Protein AF-A0A9E5D851-F1 (afdb_monomer_lite)

Radius of gyration: 14.8 Å; chains: 1; bounding box: 32×25×40 Å

pLDDT: mean 88.27, std 14.14, range [40.59, 98.06]

Structure (mmCIF, N/CA/C/O backbone):
data_AF-A0A9E5D851-F1
#
_entry.id   AF-A0A9E5D851-F1
#
loop_
_atom_site.group_PDB
_atom_site.id
_atom_site.type_symbol
_atom_site.label_atom_id
_atom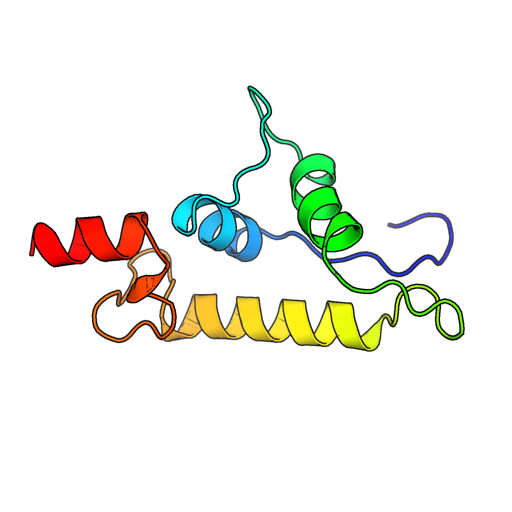_site.label_alt_id
_atom_site.label_comp_id
_atom_site.label_asym_id
_atom_site.label_entity_id
_atom_site.label_seq_id
_atom_site.pdbx_PDB_ins_code
_atom_site.Cartn_x
_atom_site.Cartn_y
_atom_site.Cartn_z
_atom_site.occupancy
_atom_site.B_iso_or_equiv
_atom_site.auth_seq_id
_atom_site.auth_comp_id
_atom_site.auth_asym_id
_atom_site.auth_atom_id
_atom_site.pdbx_PDB_model_num
ATOM 1 N N . VAL A 1 1 ? -7.212 12.020 14.483 1.00 45.44 1 VAL A N 1
ATOM 2 C CA . VAL A 1 1 ? -7.217 11.179 15.702 1.00 45.44 1 VAL A CA 1
ATOM 3 C C . VAL A 1 1 ? -8.519 10.409 15.683 1.00 45.44 1 VAL A C 1
ATOM 5 O O . VAL A 1 1 ? -9.563 11.046 15.607 1.00 45.44 1 VAL A O 1
ATOM 8 N N . TYR A 1 2 ? -8.447 9.083 15.577 1.00 43.38 2 TYR A N 1
ATOM 9 C CA . TYR A 1 2 ? -9.607 8.217 15.373 1.00 43.38 2 TYR A CA 1
ATOM 10 C C . TYR A 1 2 ? -10.546 8.309 16.578 1.00 43.38 2 TYR A C 1
ATOM 12 O O . TYR A 1 2 ? -10.230 7.839 17.669 1.00 43.38 2 TYR A O 1
ATOM 20 N N . ALA A 1 3 ? -11.680 8.980 16.391 1.00 40.59 3 ALA A N 1
ATOM 21 C CA . ALA A 1 3 ? -12.759 8.973 17.359 1.00 40.59 3 ALA A CA 1
ATOM 22 C C . ALA A 1 3 ? -13.409 7.582 17.322 1.00 40.59 3 ALA A C 1
ATOM 24 O O . ALA A 1 3 ? -13.823 7.139 16.255 1.00 40.59 3 ALA A O 1
ATOM 25 N N . ALA A 1 4 ? -13.491 6.933 18.487 1.00 54.56 4 ALA A N 1
ATOM 26 C CA . ALA A 1 4 ? -14.140 5.644 18.748 1.00 54.56 4 ALA A CA 1
ATOM 27 C C . ALA A 1 4 ? -13.283 4.371 18.642 1.00 54.56 4 ALA A C 1
ATOM 29 O O . ALA A 1 4 ? -13.770 3.406 18.081 1.00 54.56 4 ALA A O 1
ATOM 30 N N . GLY A 1 5 ? -12.062 4.334 19.203 1.00 57.31 5 GLY A N 1
ATOM 31 C CA . GLY A 1 5 ? -11.447 3.120 19.800 1.00 57.31 5 GLY A CA 1
ATOM 32 C C . GLY A 1 5 ? -11.377 1.824 18.971 1.00 57.31 5 GLY A C 1
ATOM 33 O O . GLY A 1 5 ? -11.060 0.778 19.528 1.00 57.31 5 GLY A O 1
ATOM 34 N N . LYS A 1 6 ? -11.688 1.879 17.675 1.00 67.44 6 LYS A N 1
ATOM 35 C CA . LYS A 1 6 ? -11.758 0.749 16.761 1.00 67.44 6 LYS A CA 1
ATOM 36 C C . LYS A 1 6 ? -10.418 0.607 16.047 1.00 67.44 6 LYS A C 1
ATOM 38 O O . LYS A 1 6 ? -9.910 1.606 15.517 1.00 67.44 6 LYS A O 1
ATOM 43 N N . PRO A 1 7 ? -9.841 -0.596 16.019 1.00 75.00 7 PRO A N 1
ATOM 44 C CA . PRO A 1 7 ? -8.569 -0.843 15.358 1.00 75.00 7 PRO A CA 1
ATOM 45 C C . PRO A 1 7 ? -8.646 -0.453 13.878 1.00 75.00 7 PRO A C 1
ATOM 47 O O . PRO A 1 7 ? -9.608 -0.748 13.177 1.00 75.00 7 PRO A O 1
ATOM 50 N N . SER A 1 8 ? -7.658 0.299 13.399 1.00 84.00 8 SER A N 1
ATOM 51 C CA . SER A 1 8 ? -7.673 0.878 12.052 1.00 84.00 8 SER A CA 1
ATOM 52 C C . SER A 1 8 ? -6.321 0.679 11.387 1.00 84.00 8 SER A C 1
ATOM 54 O O . SER A 1 8 ? -5.297 1.038 11.965 1.00 84.00 8 SER A O 1
ATOM 56 N N . PHE A 1 9 ? -6.310 0.132 10.170 1.00 90.19 9 PHE A N 1
ATOM 57 C CA . PHE A 1 9 ? -5.072 -0.089 9.437 1.00 90.19 9 PHE A CA 1
ATOM 58 C C . PHE A 1 9 ? -4.503 1.249 8.957 1.00 90.19 9 PHE A C 1
ATOM 60 O O . PHE A 1 9 ? -5.218 2.068 8.373 1.00 90.19 9 PHE A O 1
ATOM 67 N N . VAL A 1 10 ? -3.221 1.501 9.217 1.00 92.62 10 VAL A N 1
ATOM 68 C CA . VAL A 1 10 ? -2.589 2.785 8.899 1.00 92.62 10 VAL A CA 1
ATOM 69 C C . VAL A 1 10 ? -2.154 2.823 7.434 1.00 92.62 10 VAL A C 1
ATOM 71 O O . VAL A 1 10 ? -1.329 2.028 6.984 1.00 92.62 10 VAL A O 1
ATOM 74 N N . ILE A 1 11 ? -2.669 3.814 6.703 1.00 95.81 11 ILE A N 1
ATOM 75 C CA . ILE A 1 11 ? -2.256 4.124 5.332 1.00 95.81 11 ILE A CA 1
ATOM 76 C C . ILE A 1 11 ? -1.304 5.317 5.326 1.00 95.81 11 ILE A C 1
ATOM 78 O O . ILE A 1 11 ? -1.727 6.456 5.510 1.00 95.81 11 ILE A O 1
ATOM 82 N N . ASP A 1 12 ? -0.031 5.100 5.032 1.00 94.94 12 ASP A N 1
ATOM 83 C CA . ASP A 1 12 ? 0.902 6.195 4.772 1.00 94.94 12 ASP A CA 1
ATOM 84 C C . ASP A 1 12 ? 1.359 6.227 3.309 1.00 94.94 12 ASP A C 1
ATOM 86 O O . ASP A 1 12 ? 0.803 5.576 2.419 1.00 94.94 12 ASP A O 1
ATOM 90 N N . THR A 1 13 ? 2.370 7.050 3.046 1.00 95.12 13 THR A N 1
ATOM 91 C CA . THR A 1 13 ? 2.917 7.263 1.711 1.00 95.12 13 THR A CA 1
ATOM 92 C C . THR A 1 13 ? 3.556 6.005 1.121 1.00 95.12 13 THR A C 1
ATOM 94 O O . THR A 1 13 ? 3.525 5.838 -0.100 1.00 95.12 13 THR A O 1
ATOM 97 N N . TYR A 1 14 ? 4.167 5.125 1.924 1.00 95.44 14 TYR A N 1
ATOM 98 C CA . TYR A 1 14 ? 4.738 3.892 1.381 1.00 95.44 14 TYR A CA 1
ATOM 99 C C . TYR A 1 14 ? 3.694 2.800 1.218 1.00 95.44 14 TYR A C 1
ATOM 101 O O . TYR A 1 14 ? 3.763 2.105 0.204 1.00 95.44 14 TYR A O 1
ATOM 109 N N . THR A 1 15 ? 2.703 2.710 2.110 1.00 96.19 15 THR A N 1
ATOM 110 C CA . THR A 1 15 ? 1.574 1.792 1.924 1.00 96.19 15 THR A CA 1
ATOM 111 C C . THR A 1 15 ? 0.882 2.078 0.599 1.00 96.19 15 THR A C 1
ATOM 113 O O . THR A 1 15 ? 0.782 1.194 -0.247 1.00 96.19 15 THR A O 1
ATOM 116 N N . ARG A 1 16 ? 0.521 3.343 0.346 1.00 96.31 16 ARG A N 1
ATOM 117 C CA . ARG A 1 16 ? -0.084 3.747 -0.935 1.00 96.31 16 ARG A CA 1
ATOM 118 C C . ARG A 1 16 ? 0.790 3.387 -2.129 1.00 96.31 16 ARG A C 1
ATOM 120 O O . ARG A 1 16 ? 0.316 2.742 -3.052 1.00 96.31 16 ARG A O 1
ATOM 127 N N . ARG A 1 17 ? 2.084 3.733 -2.084 1.00 97.12 17 ARG A N 1
ATOM 128 C CA . ARG A 1 17 ? 3.022 3.426 -3.176 1.00 97.12 17 ARG A CA 1
ATOM 129 C C . ARG A 1 17 ? 3.077 1.931 -3.482 1.00 97.12 17 ARG A C 1
ATOM 131 O O . ARG A 1 17 ? 3.138 1.564 -4.650 1.00 97.12 17 ARG A O 1
ATOM 138 N N . ILE A 1 18 ? 3.135 1.082 -2.457 1.00 97.69 18 ILE A N 1
ATOM 139 C CA . ILE A 1 18 ? 3.195 -0.369 -2.648 1.00 97.69 18 ILE A CA 1
ATOM 140 C C . ILE A 1 18 ? 1.870 -0.872 -3.229 1.00 97.69 18 ILE A C 1
ATOM 142 O O . ILE A 1 18 ? 1.917 -1.600 -4.215 1.00 97.69 18 ILE A O 1
ATOM 146 N N . MET A 1 19 ? 0.719 -0.433 -2.704 1.00 97.31 19 MET A N 1
ATOM 147 C CA . MET A 1 19 ? -0.596 -0.808 -3.242 1.00 97.31 19 MET A CA 1
ATOM 148 C C . MET A 1 19 ? -0.708 -0.438 -4.717 1.00 97.31 19 MET A C 1
ATOM 150 O O . MET A 1 19 ? -1.044 -1.286 -5.538 1.00 97.31 19 MET A O 1
ATOM 154 N N . ASP A 1 20 ? -0.339 0.795 -5.066 1.00 96.81 20 ASP A N 1
ATOM 155 C CA . ASP A 1 20 ? -0.411 1.267 -6.445 1.00 96.81 20 ASP A CA 1
ATOM 156 C C . ASP A 1 20 ? 0.499 0.461 -7.378 1.00 96.81 20 ASP A C 1
ATOM 158 O O . ASP A 1 20 ? 0.127 0.137 -8.504 1.00 96.81 20 ASP A O 1
ATOM 162 N N . ARG A 1 21 ? 1.684 0.067 -6.901 1.00 97.62 21 ARG A N 1
ATOM 163 C CA . ARG A 1 21 ? 2.621 -0.745 -7.688 1.00 97.62 21 ARG A CA 1
ATOM 164 C C . ARG A 1 21 ? 2.177 -2.195 -7.859 1.00 97.62 21 ARG A C 1
ATOM 166 O O . ARG A 1 21 ? 2.448 -2.776 -8.913 1.00 97.62 21 ARG A O 1
ATOM 173 N N . LEU A 1 22 ? 1.526 -2.756 -6.842 1.00 97.06 22 LEU A N 1
ATOM 174 C CA . LEU A 1 22 ? 0.956 -4.103 -6.857 1.00 97.06 22 LEU A CA 1
ATOM 175 C C . LEU A 1 22 ? -0.350 -4.187 -7.660 1.00 97.06 22 LEU A C 1
ATOM 177 O O . LEU A 1 22 ? -0.835 -5.286 -7.891 1.00 97.06 22 LEU A O 1
ATOM 181 N N . GLY A 1 23 ? -0.916 -3.057 -8.097 1.00 95.25 23 GLY A N 1
ATOM 182 C CA . GLY A 1 23 ? -2.222 -3.041 -8.759 1.00 95.25 23 GLY A CA 1
ATOM 183 C C . GLY A 1 23 ? -3.397 -3.188 -7.788 1.00 95.25 23 GLY A C 1
ATOM 184 O O . GLY A 1 23 ? -4.479 -3.587 -8.197 1.00 95.25 23 GLY A O 1
ATOM 185 N N . MET A 1 24 ? -3.194 -2.856 -6.511 1.00 95.31 24 MET A N 1
ATOM 186 C CA . MET A 1 24 ? -4.216 -2.858 -5.456 1.00 95.31 24 MET A CA 1
ATOM 187 C C . MET A 1 24 ? -4.828 -1.463 -5.228 1.00 95.31 24 MET A C 1
ATOM 189 O O . MET A 1 24 ? -5.383 -1.193 -4.162 1.00 95.31 24 MET A O 1
ATOM 193 N N . THR A 1 25 ? -4.671 -0.532 -6.174 1.00 95.06 25 THR A N 1
ATOM 194 C CA . THR A 1 25 ? -5.271 0.805 -6.072 1.00 95.06 25 THR A CA 1
ATOM 195 C C . THR A 1 25 ? -6.796 0.687 -6.008 1.00 95.06 25 THR A C 1
ATOM 197 O O . THR A 1 25 ? -7.371 0.000 -6.853 1.00 95.06 25 THR A O 1
ATOM 200 N N . PRO A 1 26 ? -7.472 1.372 -5.066 1.00 94.94 26 PRO A N 1
ATOM 201 C CA . PRO A 1 26 ? -8.928 1.371 -5.016 1.00 94.94 26 PRO A CA 1
ATOM 202 C C . PRO A 1 26 ? -9.555 1.893 -6.312 1.00 94.94 26 PRO A C 1
ATOM 204 O O . PRO A 1 26 ? -9.056 2.848 -6.917 1.00 94.94 26 PRO A O 1
ATOM 207 N N . GLU A 1 27 ? -10.695 1.320 -6.692 1.00 89.25 27 GLU A N 1
ATOM 208 C CA . GLU A 1 27 ? -11.471 1.708 -7.872 1.00 89.25 27 GLU A CA 1
ATOM 209 C C . GLU A 1 27 ? -12.207 3.041 -7.646 1.00 89.25 27 GLU A C 1
ATOM 211 O O . GLU A 1 27 ? -13.418 3.109 -7.451 1.00 89.25 27 GLU A O 1
ATOM 216 N N . ALA A 1 28 ? -11.466 4.146 -7.644 1.00 90.00 28 ALA A N 1
ATOM 217 C CA . ALA A 1 28 ? -12.018 5.493 -7.586 1.00 90.00 28 ALA A CA 1
ATOM 218 C C . ALA A 1 28 ? -11.233 6.427 -8.509 1.00 90.00 28 ALA A C 1
ATOM 220 O O . ALA A 1 28 ? -10.017 6.321 -8.636 1.00 90.00 28 ALA A O 1
ATOM 221 N N . ALA A 1 29 ? -11.906 7.413 -9.112 1.00 88.06 29 ALA A N 1
ATOM 222 C CA . ALA A 1 29 ? -11.244 8.381 -9.995 1.00 88.06 29 ALA A CA 1
ATOM 223 C C . ALA A 1 29 ? -10.127 9.176 -9.285 1.00 88.06 29 ALA A C 1
ATOM 225 O O . ALA A 1 29 ? -9.166 9.614 -9.915 1.00 88.06 29 ALA A O 1
ATOM 226 N N . ARG A 1 30 ? -10.270 9.391 -7.969 1.00 91.31 30 ARG A N 1
ATOM 227 C CA . ARG A 1 30 ? -9.267 10.005 -7.085 1.00 91.31 30 ARG A CA 1
ATOM 228 C C . ARG A 1 30 ? -9.324 9.338 -5.704 1.00 91.31 30 ARG A C 1
ATOM 230 O O . ARG A 1 30 ? -10.025 9.860 -4.832 1.00 91.31 30 ARG A O 1
ATOM 237 N N . PRO A 1 31 ? -8.621 8.211 -5.500 1.00 93.31 31 PRO A N 1
ATOM 238 C CA . PRO A 1 31 ? -8.704 7.442 -4.262 1.00 93.31 31 PRO A CA 1
ATOM 239 C C . PRO A 1 31 ? -8.188 8.229 -3.047 1.00 93.31 31 PRO A C 1
ATOM 241 O O . PRO A 1 31 ? -7.064 8.745 -3.014 1.00 93.31 31 PRO A O 1
ATOM 244 N N . LYS A 1 32 ? -9.022 8.336 -2.017 1.00 95.19 32 LYS A N 1
ATOM 245 C CA . LYS A 1 32 ? -8.748 9.001 -0.740 1.00 95.19 32 LYS A CA 1
ATOM 246 C C . LYS A 1 32 ? -8.226 7.998 0.282 1.00 95.19 32 LYS A C 1
ATOM 248 O O . LYS A 1 32 ? -8.180 6.803 0.054 1.00 95.19 32 LYS A O 1
ATOM 253 N N . TYR A 1 33 ? -7.805 8.500 1.442 1.00 94.44 33 TYR A N 1
ATOM 254 C CA . TYR A 1 33 ? -7.301 7.666 2.546 1.00 94.44 33 TYR A CA 1
ATOM 255 C C . TYR A 1 33 ? -8.232 6.522 2.925 1.00 94.44 33 TYR A C 1
ATOM 257 O O . TYR A 1 33 ? -7.773 5.389 3.022 1.00 94.44 33 TYR A O 1
ATOM 265 N N . ALA A 1 34 ? -9.516 6.830 3.099 1.00 94.19 34 ALA A N 1
ATOM 266 C CA . ALA A 1 34 ? -10.511 5.840 3.478 1.00 94.19 34 ALA A CA 1
ATOM 267 C C . ALA A 1 34 ? -10.634 4.720 2.436 1.00 94.19 34 ALA A C 1
ATOM 269 O O . ALA A 1 34 ? -10.745 3.568 2.823 1.00 94.19 34 ALA A O 1
ATOM 270 N N . ASP A 1 35 ? -10.511 5.037 1.143 1.00 95.75 35 ASP A N 1
ATOM 271 C CA . ASP A 1 35 ? -10.626 4.044 0.070 1.00 95.75 35 ASP A CA 1
ATOM 272 C C . ASP A 1 35 ? -9.474 3.029 0.125 1.00 95.75 35 ASP A C 1
ATOM 274 O O . ASP A 1 35 ? -9.689 1.831 -0.005 1.00 95.75 35 ASP A O 1
ATOM 278 N N . TYR A 1 36 ? -8.244 3.485 0.390 1.00 96.06 36 TYR A N 1
ATOM 279 C CA . TYR A 1 36 ? -7.109 2.574 0.592 1.00 96.06 36 TYR A CA 1
ATOM 280 C C . TYR A 1 36 ? -7.234 1.774 1.894 1.00 96.06 36 TYR A C 1
ATOM 282 O O . TYR A 1 36 ? -6.853 0.610 1.934 1.00 96.06 36 TYR A O 1
ATOM 290 N N . GLN A 1 37 ? -7.746 2.390 2.963 1.00 94.31 37 GLN A N 1
ATOM 291 C CA . GLN A 1 37 ? -7.940 1.721 4.252 1.00 94.31 37 GLN A CA 1
ATOM 292 C C . GLN A 1 37 ? -8.999 0.616 4.159 1.00 94.31 37 GLN A C 1
ATOM 294 O O . GLN A 1 37 ? -8.789 -0.462 4.713 1.00 94.31 37 GLN A O 1
ATOM 299 N N . ALA A 1 38 ? -10.076 0.866 3.411 1.00 92.69 38 ALA A N 1
ATOM 300 C CA . ALA A 1 38 ? -11.143 -0.095 3.170 1.00 92.69 38 ALA A CA 1
ATOM 301 C C . ALA A 1 38 ? -10.610 -1.392 2.553 1.00 92.69 38 ALA A C 1
ATOM 303 O O . ALA A 1 38 ? -10.974 -2.458 3.019 1.00 92.69 38 ALA A O 1
ATOM 304 N N . VAL A 1 39 ? -9.643 -1.331 1.625 1.00 94.25 39 VAL A N 1
ATOM 305 C CA . VAL A 1 39 ? -9.030 -2.545 1.045 1.00 94.25 39 VAL A CA 1
ATOM 306 C C . VAL A 1 39 ? -8.482 -3.485 2.122 1.00 94.25 39 VAL A C 1
ATOM 308 O O . VAL A 1 39 ? -8.663 -4.693 2.025 1.00 94.25 39 VAL A O 1
ATOM 311 N N . PHE A 1 40 ? -7.831 -2.962 3.164 1.00 91.88 40 PHE A N 1
ATOM 312 C CA . PHE A 1 40 ? -7.334 -3.806 4.254 1.00 91.88 40 PHE A CA 1
ATOM 313 C C . PHE A 1 40 ? -8.455 -4.269 5.173 1.00 91.88 40 PHE A C 1
ATOM 315 O O . PHE A 1 40 ? -8.448 -5.418 5.595 1.00 91.88 40 PHE A O 1
ATOM 322 N N . HIS A 1 41 ? -9.404 -3.390 5.489 1.00 88.56 41 HIS A N 1
ATOM 323 C CA . HIS A 1 41 ? -10.535 -3.738 6.346 1.00 88.56 41 HIS A CA 1
ATOM 324 C C . HIS A 1 41 ? -11.425 -4.810 5.717 1.00 88.56 41 HIS A C 1
ATOM 326 O O . HIS A 1 41 ? -11.818 -5.723 6.421 1.00 88.56 41 HIS A O 1
ATOM 332 N N . ASP A 1 42 ? -11.646 -4.768 4.407 1.00 90.06 42 ASP A N 1
ATOM 333 C CA . ASP A 1 42 ? -12.519 -5.705 3.696 1.00 90.06 42 ASP A CA 1
ATOM 334 C C . ASP A 1 42 ? -11.857 -7.073 3.434 1.00 90.06 42 ASP A C 1
ATOM 336 O O . ASP A 1 42 ? -12.553 -8.046 3.153 1.00 90.06 42 ASP A O 1
ATOM 340 N N . ASN A 1 43 ? -10.519 -7.162 3.493 1.00 89.44 43 ASN A N 1
ATOM 341 C CA . ASN A 1 43 ? -9.766 -8.371 3.116 1.00 89.44 43 ASN A CA 1
ATOM 342 C C . ASN A 1 43 ? -8.980 -9.016 4.265 1.00 89.44 43 ASN A C 1
ATOM 344 O O . ASN A 1 43 ? -8.552 -10.164 4.135 1.00 89.44 43 ASN A O 1
ATOM 348 N N . LEU A 1 44 ? -8.743 -8.307 5.372 1.00 86.12 44 LEU A N 1
ATOM 349 C CA . LEU A 1 44 ? -8.131 -8.900 6.558 1.00 86.12 44 LEU A CA 1
ATOM 350 C C . LEU A 1 44 ? -9.214 -9.514 7.450 1.00 86.12 44 LEU A C 1
ATOM 352 O O . LEU A 1 44 ? -10.281 -8.922 7.604 1.00 86.12 44 LEU A O 1
ATOM 356 N N . PRO A 1 45 ? -8.954 -10.688 8.051 1.00 75.38 45 PRO A N 1
ATOM 357 C CA . PRO A 1 45 ? -9.950 -11.384 8.845 1.00 75.38 45 PRO A CA 1
ATOM 358 C C . PRO A 1 45 ? -10.451 -10.510 9.996 1.00 75.38 45 PRO A C 1
ATOM 360 O O . PRO A 1 45 ? -9.679 -9.916 10.753 1.00 75.38 45 PRO A O 1
ATOM 363 N N . HIS A 1 46 ? -11.771 -10.464 10.131 1.00 67.62 46 HIS A N 1
ATOM 364 C CA . HIS A 1 46 ? -12.434 -10.046 11.351 1.00 67.62 46 HIS A CA 1
ATOM 365 C C . HIS A 1 46 ? -12.681 -11.314 12.152 1.00 67.62 46 HIS A C 1
ATOM 367 O O . HIS A 1 46 ? -13.583 -12.080 11.830 1.00 67.62 46 HIS A O 1
ATOM 373 N N . ASP A 1 47 ? -11.834 -11.580 13.138 1.00 59.84 47 ASP A N 1
ATOM 374 C CA . ASP A 1 47 ? -12.137 -12.634 14.094 1.00 59.84 47 ASP A CA 1
ATOM 375 C C . ASP A 1 47 ? -13.405 -12.214 14.863 1.00 59.84 47 ASP A C 1
ATOM 377 O O . ASP A 1 47 ? -13.455 -11.119 15.427 1.00 59.84 47 ASP A O 1
ATOM 381 N N . GLU A 1 48 ? -14.460 -13.030 14.817 1.00 57.41 48 GLU A N 1
ATOM 382 C CA . GLU A 1 48 ? -15.719 -12.750 15.520 1.00 57.41 48 GLU A CA 1
ATOM 383 C C . GLU A 1 48 ? -15.516 -12.750 17.044 1.00 57.41 48 GLU A C 1
ATOM 385 O O . GLU A 1 48 ? -16.170 -11.979 17.752 1.00 57.41 48 GLU A O 1
ATOM 390 N N . ASP A 1 49 ? -14.549 -13.536 17.531 1.00 62.47 49 ASP A N 1
ATOM 391 C CA . ASP A 1 49 ? -14.136 -13.598 18.934 1.00 62.47 49 ASP A CA 1
ATOM 392 C C . ASP A 1 49 ? -13.102 -12.510 19.281 1.00 62.47 49 ASP A C 1
ATOM 394 O O . ASP A 1 49 ? -12.885 -12.188 20.456 1.00 62.47 49 ASP A O 1
ATOM 398 N N . GLN A 1 50 ? -12.481 -11.895 18.268 1.00 57.78 50 GLN A N 1
ATOM 399 C CA . GLN A 1 50 ? -11.487 -10.836 18.426 1.00 57.78 50 GLN A CA 1
ATOM 400 C C . GLN A 1 50 ? -11.634 -9.751 17.340 1.00 57.78 50 GLN A C 1
ATOM 402 O O . GLN A 1 50 ? -10.789 -9.620 16.448 1.00 57.78 50 GLN A O 1
ATOM 407 N N . PRO A 1 51 ? -12.712 -8.942 17.395 1.00 55.12 51 PRO A N 1
ATOM 408 C CA . PRO A 1 51 ? -13.042 -8.007 16.330 1.00 55.12 51 PRO A CA 1
ATOM 409 C C . PRO A 1 51 ? -11.916 -6.986 16.137 1.00 55.12 51 PRO A C 1
ATOM 411 O O . PRO A 1 51 ? -11.757 -6.049 16.919 1.00 55.12 51 PRO A O 1
ATOM 414 N N . GLN A 1 52 ? -11.173 -7.175 15.042 1.00 62.78 52 GLN A N 1
ATOM 415 C CA . GLN A 1 52 ? -10.067 -6.345 14.560 1.00 62.78 52 GLN A CA 1
ATOM 416 C C . GLN A 1 52 ? -8.846 -6.357 15.493 1.00 62.78 52 GLN A C 1
ATOM 418 O O . GLN A 1 52 ? -8.595 -5.392 16.203 1.00 62.78 52 GLN A O 1
ATOM 423 N N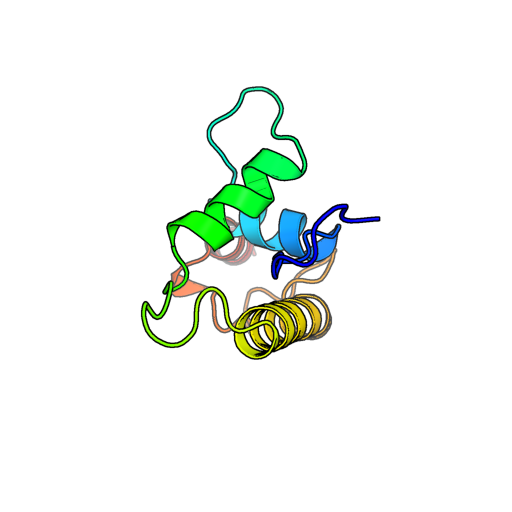 . ASP A 1 53 ? -8.031 -7.412 15.486 1.00 72.62 53 ASP A N 1
ATOM 424 C CA . ASP A 1 53 ? -6.803 -7.408 16.285 1.00 72.62 53 ASP A CA 1
ATOM 425 C C . ASP A 1 53 ? -5.871 -6.245 15.868 1.00 72.62 53 ASP A C 1
ATOM 427 O O . ASP A 1 53 ? -5.303 -6.205 14.772 1.00 72.62 53 ASP A O 1
ATOM 431 N N . THR A 1 54 ? -5.716 -5.260 16.760 1.00 80.94 54 THR A N 1
ATOM 432 C CA . THR A 1 54 ? -4.797 -4.124 16.574 1.00 80.94 54 THR A CA 1
ATOM 433 C C . THR A 1 54 ? -3.380 -4.620 16.306 1.00 80.94 54 THR A C 1
ATOM 435 O O . THR A 1 54 ? -2.632 -3.975 15.569 1.00 80.94 54 THR A O 1
ATOM 438 N N . GLN A 1 55 ? -3.013 -5.770 16.877 1.00 84.62 55 GLN A N 1
ATOM 439 C CA . GLN A 1 55 ? -1.728 -6.405 16.648 1.00 84.62 55 GLN A CA 1
ATOM 440 C C . GLN A 1 55 ? -1.568 -6.829 15.186 1.00 84.62 55 GLN A C 1
ATOM 442 O O . GLN A 1 55 ? -0.551 -6.477 14.595 1.00 84.62 55 GLN A O 1
ATOM 447 N N . LEU A 1 56 ? -2.573 -7.469 14.573 1.00 87.56 56 LEU A N 1
ATOM 448 C CA . LEU A 1 56 ? -2.534 -7.857 13.157 1.00 87.56 56 LEU A CA 1
ATOM 449 C C . LEU A 1 56 ? -2.318 -6.644 12.246 1.00 87.56 56 LEU A C 1
ATOM 451 O O . LEU A 1 56 ? -1.451 -6.664 11.371 1.00 87.56 56 LEU A O 1
ATOM 455 N N . TYR A 1 57 ? -3.077 -5.564 12.451 1.00 89.62 57 TYR A N 1
ATOM 456 C CA . TYR A 1 57 ? -2.920 -4.354 11.639 1.00 89.62 57 TYR A CA 1
ATOM 457 C C . TYR A 1 57 ? -1.547 -3.710 11.820 1.00 89.62 57 TYR A C 1
ATOM 459 O O . TYR A 1 57 ? -0.935 -3.294 10.836 1.00 89.62 57 TYR A O 1
ATOM 467 N N . ASN A 1 58 ? -1.047 -3.649 13.053 1.00 89.00 58 ASN A N 1
ATOM 468 C CA . ASN A 1 58 ? 0.267 -3.083 13.340 1.00 89.00 58 ASN A CA 1
ATOM 469 C C . ASN A 1 58 ? 1.397 -3.933 12.753 1.00 89.00 58 ASN A C 1
ATOM 471 O O . ASN A 1 58 ? 2.332 -3.384 12.171 1.00 89.00 58 ASN A O 1
ATOM 475 N N . GLU A 1 59 ? 1.312 -5.257 12.873 1.00 91.94 59 GLU A N 1
ATOM 476 C CA . GLU A 1 59 ? 2.291 -6.181 12.310 1.00 91.94 59 GLU A CA 1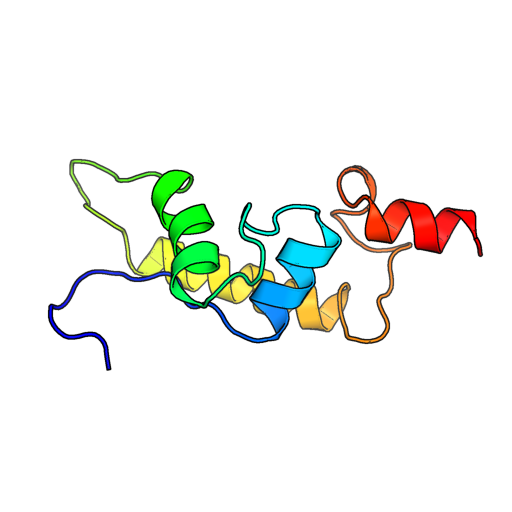
ATOM 477 C C . GLU A 1 59 ? 2.301 -6.097 10.786 1.00 91.94 59 GLU A C 1
ATOM 479 O O . GLU A 1 59 ? 3.357 -5.911 10.178 1.00 91.94 59 GLU A O 1
ATOM 484 N N . PHE A 1 60 ? 1.127 -6.144 10.158 1.00 92.69 60 PHE A N 1
ATOM 485 C CA . PHE A 1 60 ? 1.045 -6.070 8.708 1.00 92.69 60 PHE A CA 1
ATOM 486 C C . PHE A 1 60 ? 1.525 -4.708 8.189 1.00 92.69 60 PHE A C 1
ATOM 488 O O . PHE A 1 60 ? 2.293 -4.655 7.229 1.00 92.69 60 PHE A O 1
ATOM 495 N N . HIS A 1 61 ? 1.207 -3.608 8.875 1.00 93.69 61 HIS A N 1
ATOM 496 C CA . HIS A 1 61 ? 1.777 -2.296 8.567 1.00 93.69 61 HIS A CA 1
ATOM 497 C C . HIS A 1 61 ? 3.314 -2.278 8.688 1.00 93.69 61 HIS A C 1
ATOM 499 O O . HIS A 1 61 ? 3.997 -1.776 7.792 1.00 93.69 61 HIS A O 1
ATOM 505 N N . ALA A 1 62 ? 3.879 -2.876 9.742 1.00 94.94 62 ALA A N 1
ATOM 506 C CA . ALA A 1 62 ? 5.328 -2.964 9.931 1.00 94.94 62 ALA A CA 1
ATOM 507 C C . ALA A 1 62 ? 6.022 -3.784 8.827 1.00 94.94 62 ALA A C 1
ATOM 509 O O . ALA A 1 62 ? 7.116 -3.428 8.381 1.00 94.94 62 ALA A O 1
ATOM 510 N N . LEU A 1 63 ? 5.382 -4.850 8.337 1.00 96.19 63 LEU A N 1
ATOM 511 C CA . LEU A 1 63 ? 5.885 -5.633 7.204 1.00 96.19 63 LEU A CA 1
ATOM 512 C C . LEU A 1 63 ? 5.932 -4.800 5.918 1.00 96.19 63 LEU A C 1
ATOM 514 O O . LEU A 1 63 ? 6.917 -4.862 5.178 1.00 96.19 63 LEU A O 1
ATOM 518 N N . TRP A 1 64 ? 4.912 -3.977 5.671 1.00 95.94 64 TRP A N 1
ATOM 519 C CA . TRP A 1 64 ? 4.885 -3.067 4.525 1.00 95.94 64 TRP A CA 1
ATOM 520 C C . TRP A 1 64 ? 5.955 -1.973 4.622 1.00 95.94 64 TRP A C 1
ATOM 522 O O . TRP A 1 64 ? 6.621 -1.691 3.623 1.00 95.94 64 TRP A O 1
ATOM 532 N N . ASP A 1 65 ? 6.179 -1.403 5.808 1.00 96.19 65 ASP A N 1
ATOM 533 C CA . ASP A 1 65 ? 7.255 -0.430 6.055 1.00 96.19 65 ASP A CA 1
ATOM 534 C C . ASP A 1 65 ? 8.636 -1.038 5.784 1.00 96.19 65 ASP A C 1
ATOM 536 O O . ASP A 1 65 ? 9.471 -0.476 5.064 1.00 96.19 65 ASP A O 1
ATOM 540 N N . ARG A 1 66 ? 8.873 -2.247 6.300 1.00 97.50 66 ARG A N 1
ATOM 541 C CA . ARG A 1 66 ? 10.112 -2.982 6.044 1.00 97.50 66 ARG A CA 1
ATOM 542 C C . ARG A 1 66 ? 10.300 -3.247 4.553 1.00 97.50 66 ARG A C 1
ATOM 544 O O . ARG A 1 66 ? 11.357 -2.935 4.004 1.00 97.50 66 ARG A O 1
ATOM 551 N N . HIS A 1 67 ? 9.266 -3.740 3.875 1.00 97.94 67 HIS A N 1
ATOM 552 C CA . HIS A 1 67 ? 9.298 -3.983 2.435 1.00 97.94 67 HIS A CA 1
ATOM 553 C C . HIS A 1 67 ? 9.591 -2.703 1.636 1.00 97.94 67 HIS A C 1
ATOM 555 O O . HIS A 1 67 ? 10.386 -2.712 0.691 1.00 97.94 67 HIS A O 1
ATOM 561 N N . ALA A 1 68 ? 8.996 -1.578 2.039 1.00 97.50 68 ALA A N 1
ATOM 562 C CA . ALA A 1 68 ? 9.224 -0.267 1.446 1.00 97.50 68 ALA A CA 1
ATOM 563 C C . ALA A 1 68 ? 10.681 0.195 1.562 1.00 97.50 68 ALA A C 1
ATOM 565 O O . ALA A 1 68 ? 11.168 0.877 0.659 1.00 97.50 68 ALA A O 1
ATOM 566 N N . LYS A 1 69 ? 11.362 -0.142 2.661 1.00 96.50 69 LYS A N 1
ATOM 567 C CA . LYS A 1 69 ? 12.763 0.221 2.916 1.00 96.50 69 LYS A CA 1
ATOM 568 C C . LYS A 1 69 ? 13.741 -0.708 2.201 1.00 96.50 69 LYS A C 1
ATOM 570 O O . LYS A 1 69 ? 14.717 -0.236 1.621 1.00 96.50 69 LYS A O 1
ATOM 575 N N . GLU A 1 70 ? 13.480 -2.010 2.236 1.00 97.00 70 GLU A N 1
ATOM 576 C CA . GLU A 1 70 ? 14.425 -3.030 1.773 1.00 97.00 70 GLU A CA 1
ATOM 577 C C . GLU A 1 70 ? 14.346 -3.275 0.257 1.00 97.00 70 GLU A C 1
ATOM 579 O O . GLU A 1 70 ? 15.385 -3.448 -0.384 1.00 97.00 70 GLU A O 1
ATOM 584 N N . ALA A 1 71 ? 13.144 -3.230 -0.333 1.00 97.88 71 ALA A N 1
ATOM 585 C CA . ALA A 1 71 ? 12.922 -3.578 -1.740 1.00 97.88 71 ALA A CA 1
ATOM 586 C C . ALA A 1 71 ? 12.146 -2.506 -2.523 1.00 97.88 71 ALA A C 1
ATOM 588 O O . ALA A 1 71 ? 12.629 -2.002 -3.540 1.00 97.88 71 ALA A O 1
ATOM 589 N N . CYS A 1 72 ? 10.955 -2.114 -2.062 1.00 98.06 72 CYS A N 1
ATOM 590 C CA . CYS A 1 72 ? 10.024 -1.264 -2.813 1.00 98.06 72 CYS A CA 1
ATOM 591 C C . CYS A 1 72 ? 10.159 0.233 -2.470 1.00 98.06 72 CYS A C 1
ATOM 593 O O . CYS A 1 72 ? 9.169 0.958 -2.306 1.00 98.06 72 CYS A O 1
ATOM 595 N N . ALA A 1 73 ? 11.396 0.723 -2.368 1.00 96.56 73 ALA A N 1
ATOM 596 C CA . ALA A 1 73 ? 11.702 2.135 -2.127 1.00 96.56 73 ALA A CA 1
ATOM 597 C C . ALA A 1 73 ? 11.298 3.021 -3.323 1.00 96.56 73 ALA A C 1
ATOM 599 O O . ALA A 1 73 ? 10.779 2.535 -4.331 1.00 96.56 73 ALA A O 1
ATOM 600 N N . LYS A 1 74 ? 11.508 4.345 -3.236 1.00 95.50 74 LYS A N 1
ATOM 601 C CA . LYS A 1 74 ? 11.208 5.273 -4.350 1.00 95.50 74 LYS A CA 1
ATOM 602 C C . LYS A 1 74 ? 11.846 4.794 -5.660 1.00 95.50 74 LYS A C 1
ATOM 604 O O . LYS A 1 74 ? 11.121 4.623 -6.636 1.00 95.50 74 LYS A O 1
ATOM 609 N N . THR A 1 75 ? 13.136 4.469 -5.615 1.00 96.12 75 THR A N 1
ATOM 610 C CA . THR A 1 75 ? 13.830 3.663 -6.627 1.00 96.12 75 THR A CA 1
ATOM 611 C C . THR A 1 75 ? 13.827 2.207 -6.154 1.00 96.12 75 THR A C 1
ATOM 613 O O . THR A 1 75 ? 14.532 1.897 -5.189 1.00 96.12 75 THR A O 1
ATOM 616 N N . PRO A 1 76 ? 12.991 1.330 -6.734 1.00 97.38 76 PRO A N 1
ATOM 617 C CA . PRO A 1 76 ? 12.827 -0.028 -6.236 1.00 97.38 76 PRO A CA 1
ATOM 618 C C . PRO A 1 76 ? 13.952 -0.951 -6.715 1.00 97.38 76 PRO A C 1
ATOM 620 O O . PRO A 1 76 ? 14.520 -0.762 -7.787 1.00 97.38 76 PRO A O 1
ATOM 623 N N . ARG A 1 77 ? 14.230 -1.999 -5.938 1.00 97.56 77 ARG A N 1
ATOM 624 C CA . ARG A 1 77 ? 15.146 -3.090 -6.305 1.00 97.56 77 ARG A CA 1
ATOM 625 C C . ARG A 1 77 ? 14.325 -4.308 -6.729 1.00 97.56 77 ARG A C 1
ATOM 627 O O . ARG A 1 77 ? 14.299 -5.322 -6.038 1.00 97.56 77 ARG A O 1
ATOM 634 N N . CYS A 1 78 ? 13.583 -4.173 -7.830 1.00 97.81 78 CYS A N 1
ATOM 635 C CA . CYS A 1 78 ? 12.567 -5.149 -8.246 1.00 97.81 78 CYS A CA 1
ATOM 636 C C . CYS A 1 78 ? 13.120 -6.567 -8.441 1.00 97.81 78 CYS A C 1
ATOM 638 O O . CYS A 1 78 ? 12.453 -7.515 -8.054 1.00 97.81 78 CYS A O 1
ATOM 640 N N . GLN A 1 79 ? 14.353 -6.707 -8.936 1.00 96.31 79 GLN A N 1
ATOM 641 C CA . GLN A 1 79 ? 15.006 -8.003 -9.176 1.00 96.31 79 GLN A CA 1
ATOM 642 C C . GLN A 1 79 ? 15.180 -8.865 -7.912 1.00 96.31 79 GLN A C 1
ATOM 644 O O . GLN A 1 79 ? 15.290 -10.079 -8.019 1.00 96.31 79 GLN A O 1
ATOM 649 N N . ILE A 1 80 ? 15.208 -8.251 -6.723 1.00 96.12 80 ILE A N 1
ATOM 650 C CA . ILE A 1 80 ? 15.338 -8.955 -5.433 1.00 96.12 80 ILE A CA 1
ATOM 651 C C . ILE A 1 80 ? 14.056 -8.876 -4.591 1.00 96.12 80 ILE A C 1
ATOM 653 O O . ILE A 1 80 ? 14.057 -9.197 -3.404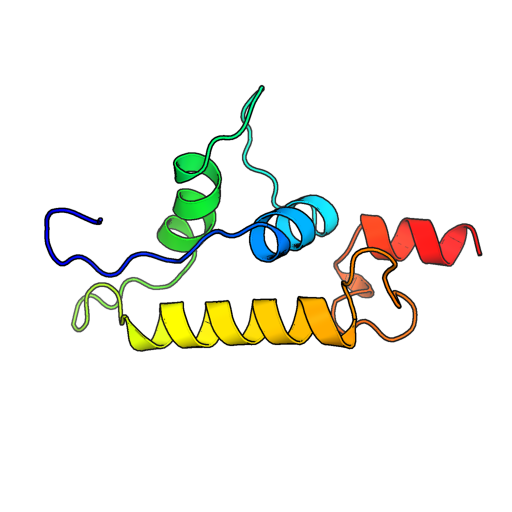 1.00 96.12 80 ILE A O 1
ATOM 657 N N . CYS A 1 81 ? 12.967 -8.371 -5.169 1.00 97.81 81 CYS A N 1
ATOM 658 C CA . CYS A 1 81 ? 11.707 -8.171 -4.472 1.00 97.81 81 CYS A CA 1
ATOM 659 C C . CYS A 1 81 ? 10.960 -9.502 -4.341 1.00 97.81 81 CYS A C 1
ATOM 661 O O . CYS A 1 81 ? 10.627 -10.119 -5.347 1.00 97.81 81 CYS A O 1
ATOM 663 N N . CYS A 1 82 ? 10.603 -9.899 -3.117 1.00 97.19 82 CYS A N 1
ATOM 664 C CA . CYS A 1 82 ? 9.831 -11.124 -2.871 1.00 97.19 82 CYS A CA 1
ATOM 665 C C . CYS A 1 82 ? 8.417 -11.119 -3.481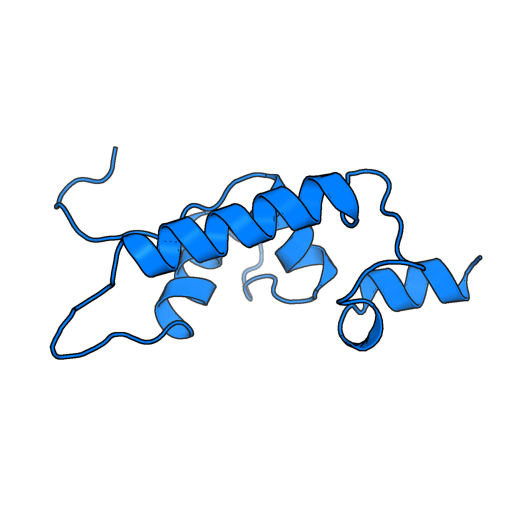 1.00 97.19 82 CYS A C 1
ATOM 667 O O . CYS A 1 82 ? 7.782 -12.164 -3.545 1.00 97.19 82 CYS A O 1
ATOM 669 N N . LEU A 1 83 ? 7.922 -9.958 -3.919 1.00 97.31 83 LEU A N 1
ATOM 670 C CA . LEU A 1 83 ? 6.617 -9.808 -4.563 1.00 97.31 83 LEU A CA 1
ATOM 671 C C . LEU A 1 83 ? 6.722 -9.665 -6.087 1.00 97.31 83 LEU A C 1
ATOM 673 O O . LEU A 1 83 ? 5.721 -9.342 -6.719 1.00 97.31 83 LEU A O 1
ATOM 677 N N . LEU A 1 84 ? 7.908 -9.840 -6.689 1.00 97.75 84 LEU A N 1
ATOM 678 C CA . LEU A 1 84 ? 8.120 -9.600 -8.122 1.00 97.75 84 LEU A CA 1
ATOM 679 C C . LEU A 1 84 ? 7.127 -10.379 -8.994 1.00 97.75 84 LEU A C 1
ATOM 681 O O . LEU A 1 84 ? 6.511 -9.789 -9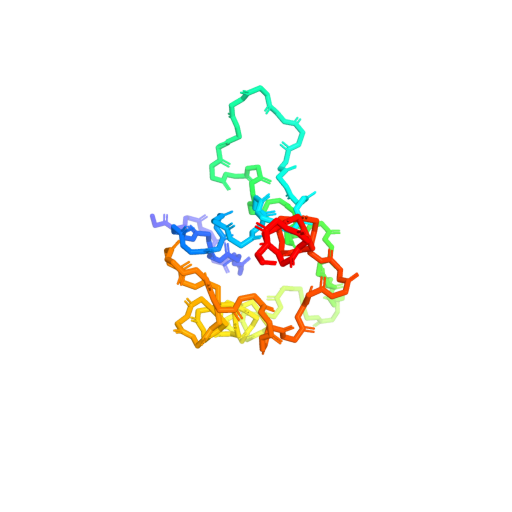.877 1.00 97.75 84 LEU A O 1
ATOM 685 N N . ASP A 1 85 ? 6.901 -11.654 -8.688 1.00 97.06 85 ASP A N 1
ATOM 686 C CA . ASP A 1 85 ? 6.019 -12.533 -9.467 1.00 97.06 85 ASP A CA 1
ATOM 687 C C . ASP A 1 85 ? 4.540 -12.114 -9.430 1.00 97.06 85 ASP A C 1
ATOM 689 O O . ASP A 1 85 ? 3.762 -12.506 -10.295 1.00 97.06 85 ASP A O 1
ATOM 693 N N . LEU A 1 86 ? 4.157 -11.280 -8.460 1.00 96.75 86 LEU A N 1
ATOM 694 C CA . LEU A 1 86 ? 2.798 -10.762 -8.284 1.00 96.75 86 LEU A CA 1
ATOM 695 C C . LEU A 1 86 ? 2.688 -9.264 -8.602 1.00 96.75 86 LEU A C 1
ATOM 697 O O . LEU A 1 86 ? 1.591 -8.714 -8.607 1.00 96.75 86 LEU A O 1
ATOM 701 N N . CYS A 1 87 ? 3.810 -8.576 -8.825 1.00 97.88 87 CYS A N 1
ATOM 702 C CA . CYS A 1 87 ? 3.859 -7.122 -8.920 1.00 97.88 87 CYS A CA 1
ATOM 703 C C . CYS A 1 87 ? 3.936 -6.671 -10.385 1.00 97.88 87 CYS A C 1
ATOM 705 O O . CYS A 1 87 ? 5.032 -6.681 -10.955 1.00 97.88 87 CYS A O 1
ATOM 707 N N . PRO A 1 88 ? 2.837 -6.179 -10.992 1.00 97.69 88 PRO A N 1
ATOM 708 C CA . PRO A 1 88 ? 2.837 -5.773 -12.398 1.00 97.69 88 PRO A CA 1
ATOM 709 C C . PRO A 1 88 ? 3.835 -4.641 -12.679 1.00 97.69 88 PRO A C 1
ATOM 711 O O . PRO A 1 88 ? 4.501 -4.629 -13.715 1.00 97.69 88 PRO A O 1
ATOM 714 N N . THR A 1 89 ? 4.012 -3.708 -11.735 1.00 97.81 89 THR A N 1
ATOM 715 C CA . THR A 1 89 ? 5.028 -2.653 -11.878 1.00 97.81 89 THR A CA 1
ATOM 716 C C . THR A 1 89 ? 6.443 -3.223 -11.849 1.00 97.81 89 THR A C 1
ATOM 718 O O . THR A 1 89 ? 7.296 -2.788 -12.620 1.00 97.81 89 THR A O 1
ATOM 721 N N . GLY A 1 90 ? 6.705 -4.183 -10.958 1.00 97.75 90 GLY A N 1
ATOM 722 C CA . GLY A 1 90 ? 8.013 -4.817 -10.833 1.00 97.75 90 GLY A CA 1
ATOM 723 C C . GLY A 1 90 ? 8.390 -5.585 -12.093 1.00 97.75 90 GLY A C 1
ATOM 724 O O . GLY A 1 90 ? 9.472 -5.357 -12.624 1.00 97.75 90 GLY A O 1
ATOM 725 N N . GLN A 1 91 ? 7.468 -6.406 -12.598 1.00 97.81 91 GLN A N 1
ATOM 726 C CA . GLN A 1 91 ? 7.643 -7.187 -13.825 1.00 97.81 91 GLN A CA 1
ATOM 727 C C . GLN A 1 91 ? 7.971 -6.298 -15.024 1.00 97.81 91 GLN A C 1
ATOM 729 O O . GLN A 1 91 ? 8.920 -6.576 -15.756 1.00 97.81 91 GLN A O 1
ATOM 734 N N . LYS A 1 92 ? 7.235 -5.190 -15.186 1.00 97.19 92 LYS A N 1
ATOM 735 C CA . LYS A 1 92 ? 7.496 -4.218 -16.251 1.00 97.19 92 LYS A CA 1
ATOM 736 C C . LYS A 1 92 ? 8.902 -3.623 -16.142 1.00 97.19 92 LYS A C 1
ATOM 738 O O . LYS A 1 92 ? 9.655 -3.655 -17.105 1.00 97.19 92 LYS A O 1
ATOM 743 N N . LEU A 1 93 ? 9.280 -3.137 -14.958 1.00 96.06 93 LEU A N 1
ATOM 744 C CA . LEU A 1 93 ? 10.597 -2.528 -14.746 1.00 96.06 93 LEU A CA 1
ATOM 745 C C . LEU A 1 93 ? 11.749 -3.505 -15.013 1.00 96.06 93 LEU A C 1
ATOM 747 O O . LEU A 1 93 ? 12.785 -3.088 -15.521 1.00 96.06 93 LEU A O 1
ATOM 751 N N . THR A 1 94 ? 11.586 -4.787 -14.677 1.00 95.38 94 THR A N 1
ATOM 752 C CA . THR A 1 94 ? 12.616 -5.806 -14.926 1.00 95.38 94 THR A CA 1
ATOM 753 C C . THR A 1 94 ? 12.670 -6.284 -16.372 1.00 95.38 94 THR A C 1
ATOM 755 O O . THR A 1 94 ? 13.728 -6.728 -16.797 1.00 95.38 94 THR A O 1
ATOM 758 N N . ALA A 1 95 ? 11.564 -6.208 -17.116 1.00 90.19 95 ALA A N 1
ATOM 759 C CA . ALA A 1 95 ? 11.529 -6.555 -18.538 1.00 90.19 95 ALA A CA 1
ATOM 760 C C . ALA A 1 95 ? 12.169 -5.473 -19.426 1.00 90.19 95 ALA A C 1
ATOM 762 O O . ALA A 1 95 ? 12.688 -5.787 -20.492 1.00 90.19 95 ALA A O 1
ATOM 763 N N . ASP A 1 96 ? 12.147 -4.219 -18.967 1.00 79.62 96 ASP A N 1
ATOM 764 C CA . ASP A 1 96 ? 12.711 -3.058 -19.665 1.00 79.62 96 ASP A CA 1
ATOM 765 C C . ASP A 1 96 ? 14.207 -2.806 -19.332 1.00 79.62 96 ASP A C 1
ATOM 767 O O . ASP A 1 96 ? 14.767 -1.801 -19.778 1.00 79.62 96 ASP A O 1
ATOM 771 N N . SER A 1 97 ? 14.839 -3.664 -18.511 1.00 67.06 97 SER A N 1
ATOM 772 C CA . SER A 1 97 ? 16.221 -3.516 -17.997 1.00 67.06 97 SER A CA 1
ATOM 773 C C . SER A 1 97 ? 17.266 -4.350 -18.738 1.00 67.06 97 SER A C 1
ATOM 775 O O . SER A 1 97 ? 16.910 -5.416 -19.281 1.00 67.06 97 SER A O 1
#

Foldseek 3Di:
DDPDPAQFQDDDPLLQLQCVQLVNQFPDPDDDPVRSRVSCVVPPDQDPVHGHDSVVSVVVNVVSVVLCVPAVDPPGNLVPRPCNVRGPNSVVVVVVD

Secondary structure (DSSP, 8-state):
--TT--------HHHHHHHHHHT---SSSS--HHHHHHHHHHHS---SSSTT-HHHHHHHHHHHHHHHHHTSSSS--GGG-TTGGG-HHHHHHHHT-

Sequence (97 aa):
VYAAGKPSFVIDTYTRRIMDRLGMTPEAARPKYADYQAVFHDNLPHDEDQPQDTQLYNEFHALWDRHAKEACAKTPRCQICCLLDLCPTGQKLTADS